Protein AF-M4EUD0-F1 (afdb_monomer)

Mean predicted aligned error: 14.87 Å

Sequence (68 aa):
METMKIASFDRVSELKAFDETKTGVKGLVDAGVSEVPRIFHHSSLKLSNPKPLSSDFTTIFTELNLDL

Secondary structure (DSSP, 8-state):
----------HHHHHHHHHHT--HHHHHHHTT-SS--GGGPPPGGG-S-------THHHHHHHTTS--

Solvent-accessible surface area (backbone atoms only — not comparable to full-atom values): 4770 Å² total; per-residue (Å²): 130,87,75,81,75,80,61,82,80,54,55,65,62,55,49,49,59,51,60,70,64,71,50,63,74,60,45,48,62,76,66,62,63,91,70,84,63,72,78,73,62,75,74,76,89,76,70,82,68,81,71,81,74,73,81,56,73,62,53,60,65,56,67,75,70,74,81,129

Radius of gyration: 19.3 Å; Cα contacts (8 Å, |Δi|>4): 9; chains: 1; bounding 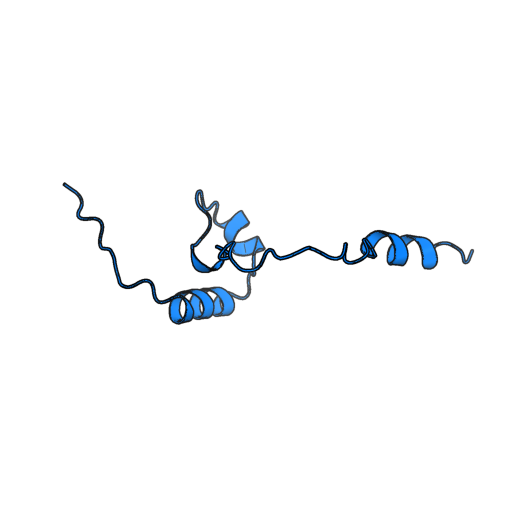box: 28×32×68 Å

Foldseek 3Di:
DDPPPVPPDDLVVVVVVQVVVVCPPVVCVVVVDPDDPPNPDDDPPPPPDDPPPDPCVVVVVVVVPPDD

Organism: Brassica campestris (NCBI:txid3711)

pLDDT: mean 72.98, std 17.71, range [37.97, 95.38]

Structure (mmCIF, N/CA/C/O backbone):
data_AF-M4EUD0-F1
#
_entry.id   AF-M4EUD0-F1
#
loop_
_atom_site.group_PDB
_atom_site.id
_atom_site.type_symbol
_atom_site.label_atom_id
_atom_site.label_alt_id
_atom_site.label_comp_id
_atom_site.label_asym_id
_atom_site.label_entity_id
_atom_site.label_seq_id
_atom_site.pdbx_PDB_ins_code
_atom_site.Cartn_x
_atom_site.Cartn_y
_atom_site.Cartn_z
_atom_site.occupancy
_atom_site.B_iso_or_equiv
_atom_site.auth_seq_id
_atom_site.auth_comp_id
_atom_site.auth_asym_id
_atom_site.auth_atom_id
_atom_site.pdbx_PDB_model_num
ATOM 1 N N . MET A 1 1 ? -5.996 -0.877 -26.222 1.00 37.97 1 MET A N 1
ATOM 2 C CA . MET A 1 1 ? -5.105 -1.813 -25.509 1.00 37.97 1 MET A CA 1
ATOM 3 C C . MET A 1 1 ? -4.339 -0.973 -24.511 1.00 37.97 1 MET A C 1
ATOM 5 O O . MET A 1 1 ? -3.544 -0.148 -24.940 1.00 37.97 1 MET A O 1
ATOM 9 N N . GLU A 1 2 ? -4.683 -1.053 -23.226 1.00 46.97 2 GLU A N 1
ATOM 10 C CA . GLU A 1 2 ? -3.988 -0.267 -22.206 1.00 46.97 2 GLU A CA 1
ATOM 11 C C . GLU A 1 2 ? -2.539 -0.739 -22.125 1.00 46.97 2 GLU A C 1
ATOM 13 O O . GLU A 1 2 ? -2.245 -1.901 -21.849 1.00 46.97 2 GLU A O 1
ATOM 18 N N . THR A 1 3 ? -1.624 0.159 -22.470 1.00 44.31 3 THR A N 1
ATOM 19 C CA . THR A 1 3 ? -0.192 -0.080 -22.400 1.00 44.31 3 THR A CA 1
ATOM 20 C C . THR A 1 3 ? 0.173 -0.237 -20.932 1.00 44.31 3 THR A C 1
ATOM 22 O O . THR A 1 3 ? 0.109 0.742 -20.187 1.00 44.31 3 THR A O 1
ATOM 25 N N . MET A 1 4 ? 0.559 -1.447 -20.511 1.00 56.34 4 MET A N 1
ATOM 26 C CA . MET A 1 4 ? 1.268 -1.656 -19.250 1.00 56.34 4 MET A CA 1
ATOM 27 C C . MET A 1 4 ? 2.525 -0.793 -19.296 1.00 56.34 4 MET A C 1
ATOM 29 O O . MET A 1 4 ? 3.559 -1.182 -19.838 1.00 56.34 4 MET A O 1
ATOM 33 N N . LYS A 1 5 ? 2.409 0.424 -18.766 1.00 53.91 5 LYS A N 1
ATOM 34 C CA . LYS A 1 5 ? 3.532 1.284 -18.456 1.00 53.91 5 LYS A CA 1
ATOM 35 C C . LYS A 1 5 ? 4.325 0.498 -17.426 1.00 53.91 5 LYS A C 1
ATOM 37 O O . LYS A 1 5 ? 4.021 0.535 -16.237 1.00 53.91 5 LYS A O 1
ATOM 42 N N . ILE A 1 6 ? 5.339 -0.228 -17.884 1.00 60.66 6 ILE A N 1
ATOM 43 C CA . ILE A 1 6 ? 6.455 -0.644 -17.043 1.00 60.66 6 ILE A CA 1
ATOM 44 C C . ILE A 1 6 ? 7.194 0.663 -16.748 1.00 60.66 6 ILE A C 1
ATOM 46 O O . ILE A 1 6 ? 8.241 0.966 -17.311 1.00 60.66 6 ILE A O 1
ATOM 50 N N . ALA A 1 7 ? 6.554 1.524 -15.952 1.00 61.78 7 ALA A N 1
ATOM 51 C CA . ALA A 1 7 ? 7.223 2.621 -15.302 1.00 61.78 7 ALA A CA 1
ATOM 52 C C . ALA A 1 7 ? 8.345 1.951 -14.524 1.00 61.78 7 ALA A C 1
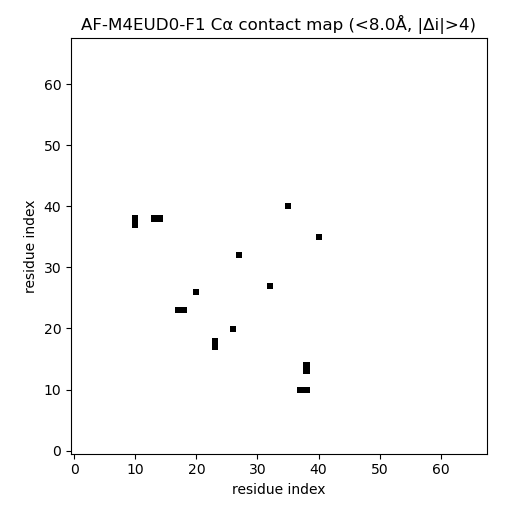ATOM 54 O O . ALA A 1 7 ? 8.103 0.966 -13.823 1.00 61.78 7 ALA A O 1
ATOM 55 N N . SER A 1 8 ? 9.569 2.424 -14.723 1.00 69.50 8 SER A N 1
ATOM 56 C CA . SER A 1 8 ? 10.706 2.019 -13.911 1.00 69.50 8 SER A CA 1
ATOM 57 C C . SER A 1 8 ? 10.278 2.055 -12.443 1.00 69.50 8 SER A C 1
ATOM 59 O O . SER A 1 8 ? 9.994 3.129 -11.914 1.00 69.50 8 SER A O 1
ATOM 61 N N . PHE A 1 9 ? 10.135 0.878 -11.833 1.00 77.12 9 PHE A N 1
ATOM 62 C CA . PHE A 1 9 ? 9.696 0.745 -10.451 1.00 77.12 9 PHE A CA 1
ATOM 63 C C . PHE A 1 9 ? 10.835 1.222 -9.555 1.00 77.12 9 PHE A C 1
ATOM 65 O O . PHE A 1 9 ? 11.808 0.497 -9.339 1.00 77.12 9 PHE A O 1
ATOM 72 N N . ASP A 1 10 ? 10.736 2.461 -9.079 1.00 88.19 10 ASP A N 1
ATOM 73 C CA . ASP A 1 10 ? 11.680 3.006 -8.116 1.00 88.19 10 ASP A CA 1
ATOM 74 C C . ASP A 1 10 ? 11.176 2.738 -6.700 1.00 88.19 10 ASP A C 1
ATOM 76 O O . ASP A 1 10 ? 10.437 3.521 -6.096 1.00 88.19 10 ASP A O 1
ATOM 80 N N . ARG A 1 11 ? 11.623 1.599 -6.166 1.00 88.06 11 ARG A N 1
ATOM 81 C CA . ARG A 1 11 ? 11.302 1.154 -4.810 1.00 88.06 11 ARG A CA 1
ATOM 82 C C . ARG A 1 11 ? 11.592 2.231 -3.759 1.00 88.06 11 ARG A C 1
ATOM 84 O O . ARG A 1 11 ? 10.896 2.274 -2.749 1.00 88.06 11 ARG A O 1
ATOM 91 N N . VAL A 1 12 ? 12.624 3.059 -3.957 1.00 90.38 12 VAL A N 1
ATOM 92 C CA . VAL A 1 12 ? 13.040 4.068 -2.971 1.00 90.38 12 VAL A CA 1
ATOM 93 C C . VAL A 1 12 ? 12.011 5.188 -2.887 1.00 90.38 12 VAL A C 1
ATOM 95 O O . VAL A 1 12 ? 11.582 5.535 -1.787 1.00 90.38 12 VAL A O 1
ATOM 98 N N . SER A 1 13 ? 11.577 5.711 -4.033 1.00 90.44 13 SER A N 1
ATOM 99 C CA . SER A 1 13 ? 10.562 6.764 -4.090 1.00 90.44 13 SER A CA 1
ATOM 100 C C . SER A 1 13 ? 9.222 6.309 -3.509 1.00 90.44 13 SER A C 1
ATOM 102 O O . SER A 1 13 ? 8.625 7.031 -2.712 1.00 90.44 13 SER A O 1
ATOM 104 N N . GLU A 1 14 ? 8.770 5.094 -3.832 1.00 89.06 14 GLU A N 1
ATOM 105 C CA . GLU A 1 14 ? 7.521 4.554 -3.277 1.00 89.06 14 GLU A CA 1
ATOM 106 C C . GLU A 1 14 ? 7.601 4.310 -1.766 1.00 89.06 14 GLU A C 1
ATOM 108 O O . GLU A 1 14 ? 6.664 4.625 -1.035 1.00 89.06 14 GLU A O 1
ATOM 113 N N . LEU A 1 15 ? 8.731 3.789 -1.276 1.00 89.88 15 LEU A N 1
ATOM 114 C CA . LEU A 1 15 ? 8.933 3.581 0.156 1.00 89.88 15 LEU A CA 1
ATOM 115 C C . LEU A 1 15 ? 8.952 4.909 0.920 1.00 89.88 15 LEU A C 1
ATOM 117 O O . LEU A 1 15 ? 8.395 4.992 2.011 1.00 89.88 15 LEU A O 1
ATOM 121 N N . LYS A 1 16 ? 9.568 5.946 0.343 1.00 92.81 16 LYS A N 1
ATOM 122 C CA . LYS A 1 16 ? 9.591 7.287 0.928 1.00 92.81 16 LYS A CA 1
ATOM 123 C C . LYS A 1 16 ? 8.184 7.877 1.012 1.00 92.81 16 LYS A C 1
ATOM 125 O O . LYS A 1 16 ? 7.779 8.297 2.089 1.00 92.81 16 LYS A O 1
ATOM 130 N N . ALA A 1 17 ? 7.429 7.841 -0.087 1.00 91.00 17 ALA A N 1
ATOM 131 C CA . ALA A 1 17 ? 6.046 8.312 -0.110 1.00 91.00 17 ALA A CA 1
ATOM 132 C C . ALA A 1 17 ? 5.173 7.558 0.908 1.00 91.00 17 ALA A C 1
ATOM 134 O O . ALA A 1 17 ? 4.335 8.158 1.574 1.00 91.00 17 ALA A O 1
ATOM 135 N N . PHE A 1 18 ? 5.404 6.251 1.074 1.00 91.12 18 PHE A N 1
ATOM 136 C CA . PHE A 1 18 ? 4.721 5.455 2.086 1.00 91.12 18 PHE A CA 1
ATOM 137 C C . PHE A 1 18 ? 5.097 5.868 3.517 1.00 91.12 18 PHE A C 1
ATOM 139 O O . PHE A 1 18 ? 4.205 6.060 4.339 1.00 91.12 18 PHE A O 1
ATOM 146 N N . ASP A 1 19 ? 6.382 6.047 3.837 1.00 92.56 19 ASP A N 1
ATOM 147 C CA . ASP A 1 19 ? 6.806 6.478 5.179 1.00 92.56 19 ASP A CA 1
ATOM 148 C C . ASP A 1 19 ? 6.296 7.886 5.533 1.00 92.56 19 ASP A C 1
ATOM 150 O O . ASP A 1 19 ? 5.940 8.158 6.681 1.00 92.56 19 A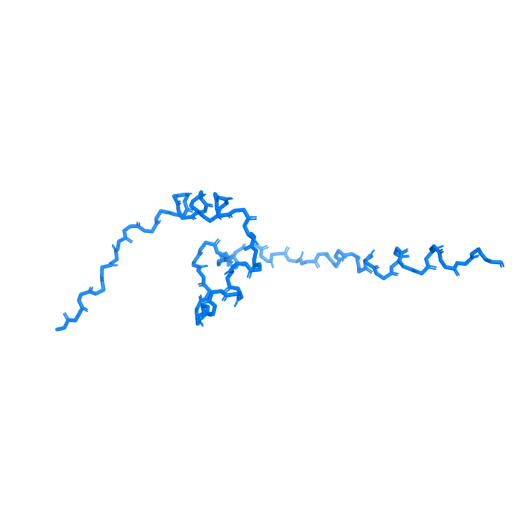SP A O 1
ATOM 154 N N . GLU A 1 20 ? 6.191 8.772 4.541 1.00 95.38 20 GLU A N 1
ATOM 155 C CA . GLU A 1 20 ? 5.630 10.118 4.695 1.00 95.38 20 GLU A CA 1
ATOM 156 C C . GLU A 1 20 ? 4.146 10.111 5.081 1.00 95.38 20 GLU A C 1
ATOM 158 O O . GLU A 1 20 ? 3.699 11.044 5.746 1.00 95.38 20 GLU A O 1
ATOM 163 N N . THR A 1 21 ? 3.393 9.049 4.762 1.00 93.25 21 THR A N 1
ATOM 164 C CA . THR A 1 21 ? 1.998 8.921 5.224 1.00 93.25 21 THR A CA 1
ATOM 165 C C . THR A 1 21 ? 1.894 8.838 6.744 1.00 93.25 21 THR A C 1
ATOM 167 O O . THR A 1 21 ? 0.864 9.196 7.307 1.00 93.25 21 THR A O 1
ATOM 170 N N . LYS A 1 22 ? 2.941 8.340 7.422 1.00 94.50 22 LYS A N 1
ATOM 171 C CA . LYS A 1 22 ? 2.978 8.081 8.873 1.00 94.50 22 LYS A CA 1
ATOM 172 C C . LYS A 1 22 ? 1.814 7.229 9.405 1.00 94.50 22 LYS A C 1
ATOM 174 O O . LYS A 1 22 ? 1.649 7.107 10.614 1.00 94.50 22 LYS A O 1
ATOM 179 N N . THR A 1 23 ? 1.046 6.577 8.530 1.00 93.62 23 THR A N 1
ATOM 180 C CA . THR A 1 23 ? -0.055 5.676 8.905 1.00 93.62 23 THR A CA 1
ATOM 181 C C . THR A 1 23 ? 0.405 4.234 9.094 1.00 93.62 23 THR A C 1
ATOM 183 O O . THR A 1 23 ? -0.338 3.404 9.621 1.00 93.62 23 THR A O 1
ATOM 186 N N . GLY A 1 24 ? 1.614 3.910 8.626 1.00 89.25 24 GLY A N 1
ATOM 187 C CA . GLY A 1 24 ? 2.120 2.542 8.592 1.00 89.25 24 GLY A CA 1
ATOM 188 C C . GLY A 1 24 ? 1.189 1.605 7.816 1.00 89.25 24 GLY A C 1
ATOM 189 O O . GL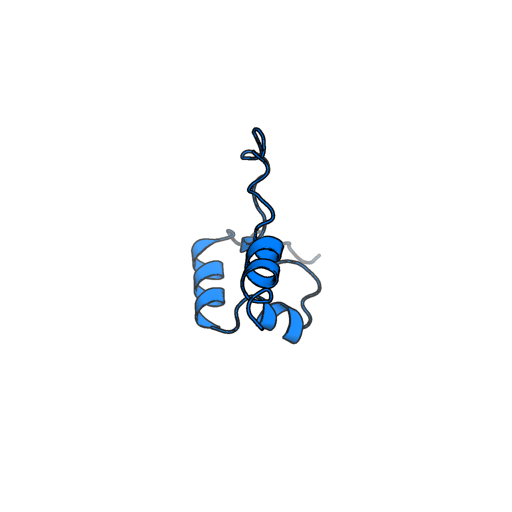Y A 1 24 ? 0.432 2.029 6.941 1.00 89.25 24 GLY A O 1
ATOM 190 N N . VAL A 1 25 ? 1.226 0.311 8.151 1.00 89.81 25 VAL A N 1
ATOM 191 C CA . VAL A 1 25 ? 0.431 -0.721 7.456 1.00 89.81 25 VAL A CA 1
ATOM 192 C C . VAL A 1 25 ? -1.079 -0.538 7.666 1.00 89.81 25 VAL A C 1
ATOM 194 O O . VAL A 1 25 ? -1.860 -0.887 6.784 1.00 89.81 25 VAL A O 1
ATOM 197 N N . LYS A 1 26 ? -1.504 0.095 8.773 1.00 92.75 26 LYS A N 1
ATOM 198 C CA . LYS A 1 26 ? -2.918 0.429 9.019 1.00 92.75 26 LYS A CA 1
ATOM 199 C C . LYS A 1 26 ? -3.503 1.278 7.885 1.00 92.75 26 LYS A C 1
ATOM 201 O O . LYS A 1 26 ? -4.634 1.040 7.483 1.00 92.75 26 LYS A O 1
ATOM 206 N N . GLY A 1 27 ? -2.712 2.193 7.318 1.00 92.38 27 GLY A N 1
ATOM 207 C CA . GLY A 1 27 ? -3.147 3.027 6.196 1.00 92.38 27 GLY A CA 1
ATOM 208 C C . GLY A 1 27 ? -3.484 2.239 4.930 1.00 92.38 27 GLY A C 1
ATOM 209 O O . GLY A 1 27 ? -4.396 2.630 4.212 1.00 92.38 27 GLY A O 1
ATOM 210 N N . LEU A 1 28 ? -2.818 1.103 4.673 1.00 91.56 28 LEU A N 1
ATOM 211 C CA . LEU A 1 28 ? -3.191 0.230 3.551 1.00 91.56 28 LEU A CA 1
ATOM 212 C C . LEU A 1 28 ? -4.548 -0.437 3.788 1.00 91.56 28 LEU A C 1
ATOM 214 O O . LEU A 1 28 ? -5.356 -0.531 2.867 1.00 91.56 28 LEU A O 1
ATOM 218 N N . VAL A 1 29 ? -4.788 -0.887 5.022 1.00 92.06 29 VAL A N 1
ATOM 219 C CA . VAL A 1 29 ? -6.037 -1.554 5.412 1.00 92.06 29 VAL A CA 1
ATOM 220 C C . VAL A 1 29 ? -7.203 -0.572 5.349 1.00 92.06 29 VAL A C 1
ATOM 222 O O . VAL A 1 29 ? -8.211 -0.867 4.715 1.00 92.06 29 VAL A O 1
ATOM 225 N N . ASP A 1 30 ? -7.043 0.612 5.943 1.00 94.25 30 ASP A N 1
ATOM 226 C CA . ASP A 1 30 ? -8.064 1.662 5.936 1.00 94.25 30 ASP A CA 1
ATOM 227 C C . ASP A 1 30 ? -8.381 2.144 4.507 1.00 94.25 30 ASP A C 1
ATOM 229 O O . ASP A 1 30 ? -9.531 2.453 4.201 1.00 94.25 30 ASP A O 1
ATOM 233 N N . ALA A 1 31 ? -7.375 2.188 3.622 1.00 92.06 31 ALA A N 1
ATOM 234 C CA . ALA A 1 31 ? -7.543 2.566 2.218 1.00 92.06 31 ALA A CA 1
ATOM 235 C C . ALA A 1 31 ? -8.213 1.479 1.358 1.00 92.06 31 ALA A C 1
ATOM 237 O O . ALA A 1 31 ? -8.564 1.750 0.210 1.00 92.06 31 ALA A O 1
ATOM 238 N N . GLY A 1 32 ? -8.381 0.258 1.880 1.00 93.69 32 GLY A N 1
ATOM 239 C CA . GLY A 1 32 ? -9.030 -0.837 1.162 1.00 93.69 32 GLY A CA 1
ATOM 240 C C . GLY A 1 32 ? -8.268 -1.288 -0.086 1.00 93.69 32 GLY A C 1
ATOM 241 O O . GLY A 1 32 ? -8.890 -1.610 -1.098 1.00 93.69 32 GLY A O 1
ATOM 242 N N . VAL A 1 33 ? -6.928 -1.282 -0.048 1.00 89.31 33 VAL A N 1
ATOM 243 C CA . VAL A 1 33 ? -6.120 -1.733 -1.192 1.00 89.31 33 VAL A CA 1
ATOM 244 C C . VAL A 1 33 ? -6.404 -3.207 -1.507 1.00 89.31 33 VAL A C 1
ATOM 246 O O . VAL A 1 33 ? -6.424 -4.048 -0.611 1.00 89.31 33 VAL A O 1
ATOM 249 N N . SER A 1 34 ? -6.622 -3.532 -2.784 1.00 93.25 34 SER A N 1
ATOM 250 C CA . SER A 1 34 ? -6.882 -4.914 -3.221 1.00 93.25 34 SER A CA 1
ATOM 251 C C . SER A 1 34 ? -5.605 -5.732 -3.408 1.00 93.25 34 SER A C 1
ATOM 253 O O . SER A 1 34 ? -5.633 -6.951 -3.294 1.00 93.25 34 SER A O 1
ATOM 255 N N . GLU A 1 35 ? -4.491 -5.060 -3.700 1.00 89.19 35 GLU A N 1
ATOM 256 C CA . GLU A 1 35 ? -3.203 -5.670 -4.021 1.00 89.19 35 GLU A CA 1
ATOM 257 C C . GLU A 1 35 ? -2.101 -5.090 -3.134 1.00 89.19 35 GLU A C 1
ATOM 259 O O . GLU A 1 35 ? -2.085 -3.895 -2.826 1.00 89.19 35 GLU A O 1
ATOM 264 N N . VAL A 1 36 ? -1.149 -5.939 -2.748 1.00 86.75 36 VAL A N 1
ATOM 265 C CA . VAL A 1 36 ? -0.012 -5.534 -1.918 1.00 86.75 36 VAL A CA 1
ATOM 266 C C . VAL A 1 36 ? 0.977 -4.718 -2.763 1.00 86.75 36 VAL A C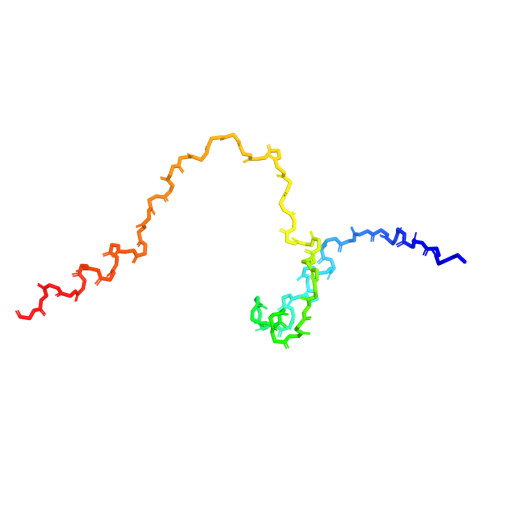 1
ATOM 268 O O . VAL A 1 36 ? 1.422 -5.191 -3.813 1.00 86.75 36 VAL A O 1
ATOM 271 N N . PRO A 1 37 ? 1.383 -3.508 -2.330 1.00 87.00 37 PRO A N 1
ATOM 272 C CA . PRO A 1 37 ? 2.397 -2.743 -3.042 1.00 87.00 37 PRO A CA 1
ATOM 273 C C . PRO A 1 37 ? 3.723 -3.497 -3.148 1.00 87.00 37 PRO A C 1
ATOM 275 O O . PRO A 1 37 ? 4.221 -4.080 -2.182 1.00 87.00 37 PRO A O 1
ATOM 278 N N . ARG A 1 38 ? 4.354 -3.414 -4.322 1.00 86.44 38 ARG A N 1
ATOM 279 C CA . ARG A 1 38 ? 5.587 -4.151 -4.648 1.00 86.44 38 ARG A CA 1
ATOM 280 C C . ARG A 1 38 ? 6.756 -3.838 -3.708 1.00 86.44 38 ARG A C 1
ATOM 282 O O . ARG A 1 38 ? 7.663 -4.656 -3.583 1.00 86.44 38 ARG A O 1
ATOM 289 N N . ILE A 1 39 ? 6.739 -2.697 -3.011 1.00 87.94 39 ILE A N 1
ATOM 290 C CA . ILE A 1 39 ? 7.738 -2.346 -1.987 1.00 87.94 39 ILE A CA 1
ATOM 291 C C . ILE A 1 39 ? 7.797 -3.359 -0.828 1.00 87.94 39 ILE A C 1
ATOM 293 O O . ILE A 1 39 ? 8.861 -3.505 -0.214 1.00 87.94 39 ILE A O 1
ATOM 297 N N . PHE A 1 40 ? 6.697 -4.082 -0.576 1.00 87.62 40 PHE A N 1
ATOM 298 C CA . PHE A 1 40 ? 6.580 -5.134 0.440 1.00 87.62 40 PHE A CA 1
ATOM 299 C C . PHE A 1 40 ? 6.927 -6.533 -0.079 1.00 87.62 40 PHE A C 1
ATOM 301 O O . PHE A 1 40 ? 6.993 -7.477 0.706 1.00 87.62 40 PHE A O 1
ATOM 308 N N . HIS A 1 41 ? 7.173 -6.699 -1.381 1.00 86.75 41 HIS A N 1
ATOM 309 C CA . HIS A 1 41 ? 7.563 -7.996 -1.924 1.00 86.75 41 HIS A CA 1
ATOM 310 C C . HIS A 1 41 ? 9.009 -8.301 -1.520 1.00 86.75 41 HIS A C 1
ATOM 312 O O . HIS A 1 41 ? 9.944 -7.599 -1.913 1.00 86.75 41 HIS A O 1
ATOM 318 N N . HIS A 1 42 ? 9.204 -9.358 -0.734 1.00 80.00 42 HIS A N 1
ATOM 319 C CA . HIS A 1 42 ? 10.534 -9.855 -0.401 1.00 80.00 42 HIS A CA 1
ATOM 320 C C . HIS A 1 42 ? 11.029 -10.798 -1.503 1.00 80.00 42 HIS A C 1
ATOM 322 O O . HIS A 1 42 ? 10.301 -11.699 -1.923 1.00 80.00 42 HIS A O 1
ATOM 328 N N . SER A 1 43 ? 12.265 -10.623 -1.980 1.00 71.12 43 SER A N 1
ATOM 329 C CA . SER 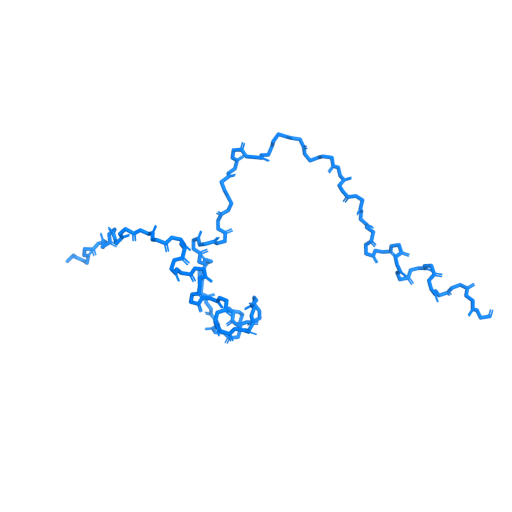A 1 43 ? 12.863 -11.585 -2.906 1.00 71.12 43 SER A CA 1
ATOM 330 C C . SER A 1 43 ? 13.196 -12.878 -2.154 1.00 71.12 43 SER A C 1
ATOM 332 O O . SER A 1 43 ? 13.918 -12.876 -1.160 1.00 71.12 43 SER A O 1
ATOM 334 N N . SER A 1 44 ? 12.676 -14.012 -2.630 1.00 61.41 44 SER A N 1
ATOM 335 C CA . SER A 1 44 ? 12.797 -15.321 -1.963 1.00 61.41 44 SER A CA 1
ATOM 336 C C . SER A 1 44 ? 14.230 -15.873 -1.873 1.00 61.41 44 SER A C 1
ATOM 338 O O . SER A 1 44 ? 14.459 -16.885 -1.215 1.00 61.41 44 SER A O 1
ATOM 340 N N . LEU A 1 45 ? 15.219 -15.200 -2.472 1.00 57.91 45 LEU A N 1
ATOM 341 C CA . LEU A 1 45 ? 16.630 -15.607 -2.492 1.00 57.91 45 LEU A CA 1
ATOM 342 C C . LEU A 1 45 ? 17.327 -15.540 -1.115 1.00 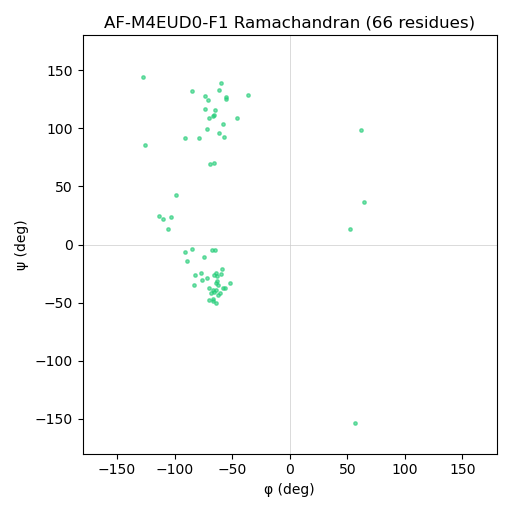57.91 45 LEU A C 1
ATOM 344 O O . LEU A 1 45 ? 18.481 -15.942 -0.995 1.00 57.91 45 LEU A O 1
ATOM 348 N N . LYS A 1 46 ? 16.648 -15.045 -0.072 1.00 56.00 46 LYS A N 1
ATOM 349 C CA . LYS A 1 46 ? 17.159 -14.920 1.306 1.00 56.00 46 LYS A CA 1
ATOM 350 C C . LYS A 1 46 ? 16.493 -15.878 2.308 1.00 56.00 46 LYS A C 1
ATOM 352 O O . LYS A 1 46 ? 16.555 -15.638 3.507 1.00 56.00 46 LYS A O 1
ATOM 357 N N . LEU A 1 47 ? 15.897 -16.981 1.848 1.00 55.09 47 LEU A N 1
ATOM 358 C CA . LEU A 1 47 ? 15.357 -18.044 2.714 1.00 55.09 47 LEU A CA 1
ATOM 359 C C . LEU A 1 47 ? 16.316 -19.242 2.863 1.00 55.09 47 LEU A C 1
ATOM 361 O O . LEU A 1 47 ? 15.895 -20.396 2.847 1.00 55.09 47 LEU A O 1
ATOM 365 N N . SER A 1 48 ? 17.620 -19.007 3.035 1.00 55.00 48 SER A N 1
ATOM 366 C CA . SER A 1 48 ? 18.522 -20.059 3.519 1.00 55.00 48 SER A CA 1
ATOM 367 C C . SER A 1 48 ? 18.356 -20.200 5.038 1.00 55.00 48 SER A C 1
ATOM 369 O O . SER A 1 48 ? 19.015 -19.503 5.804 1.00 55.00 48 SER A O 1
ATOM 371 N N . ASN A 1 49 ? 17.454 -21.104 5.430 1.00 58.91 49 ASN A N 1
ATOM 372 C CA . ASN A 1 49 ? 17.210 -21.617 6.782 1.00 58.91 49 ASN A CA 1
ATOM 373 C C . ASN A 1 49 ? 16.754 -20.578 7.835 1.00 58.91 49 ASN A C 1
ATOM 375 O O . ASN A 1 49 ? 17.595 -19.921 8.455 1.00 58.91 49 ASN A O 1
ATOM 379 N N . PRO A 1 50 ? 15.446 -20.456 8.139 1.00 58.09 50 PRO A N 1
ATOM 380 C CA . PRO A 1 50 ? 15.043 -19.760 9.348 1.00 58.09 50 PRO A CA 1
ATOM 381 C C . PRO A 1 50 ? 15.510 -20.592 10.548 1.00 58.09 50 PRO A C 1
ATOM 383 O O . PRO A 1 50 ? 14.975 -21.662 10.830 1.00 58.09 50 PRO A O 1
ATOM 386 N N . LYS A 1 51 ? 16.495 -20.089 11.301 1.00 54.28 51 LYS A N 1
ATOM 387 C CA . LYS A 1 51 ? 16.518 -20.389 12.735 1.00 54.28 51 LYS A CA 1
ATOM 388 C C . LYS A 1 51 ? 15.145 -19.937 13.244 1.00 54.28 51 LYS A C 1
ATOM 390 O O . LYS A 1 51 ? 14.801 -18.790 12.953 1.00 54.28 51 LYS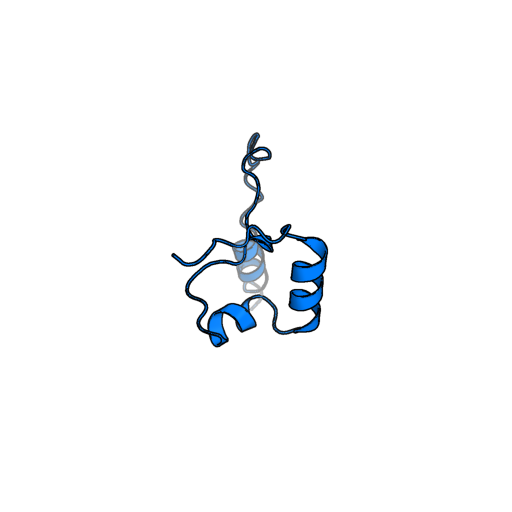 A O 1
ATOM 395 N N . PRO A 1 52 ? 14.340 -20.784 13.909 1.00 55.47 52 PRO A N 1
ATOM 396 C CA . PRO A 1 52 ? 13.108 -20.312 14.518 1.00 55.47 52 PRO A CA 1
ATOM 397 C C . PRO A 1 52 ? 13.516 -19.213 15.498 1.00 55.47 52 PRO A C 1
ATOM 399 O O . PRO A 1 52 ? 14.136 -19.485 16.526 1.00 55.47 52 PRO A O 1
ATOM 402 N N . LEU A 1 53 ? 13.298 -17.955 15.111 1.00 54.16 53 LEU A N 1
ATOM 403 C CA . LEU A 1 53 ? 13.454 -16.843 16.024 1.00 54.16 53 LEU A CA 1
ATOM 404 C C . LEU A 1 53 ? 12.291 -17.000 16.990 1.00 54.16 53 LEU A C 1
ATOM 406 O O . LEU A 1 53 ? 11.133 -16.916 16.585 1.00 54.16 53 LEU A O 1
ATOM 410 N N . SER A 1 54 ? 12.667 -17.384 18.206 1.00 57.78 54 SER A N 1
ATOM 411 C CA . SER A 1 54 ? 11.809 -17.729 19.326 1.00 57.78 54 SER A CA 1
ATOM 412 C C . SER A 1 54 ? 10.561 -16.858 19.368 1.00 57.78 54 SER A C 1
ATOM 414 O O . SER A 1 54 ? 10.618 -15.631 19.270 1.00 57.78 54 SER A O 1
ATOM 416 N N . SER A 1 55 ? 9.426 -17.536 19.462 1.00 51.94 55 SER A N 1
ATOM 417 C CA . SER A 1 55 ? 8.092 -16.986 19.637 1.00 51.94 55 SER A CA 1
ATOM 418 C C . SER A 1 55 ? 7.964 -16.309 21.006 1.00 51.94 55 SER A C 1
ATOM 420 O O . SER A 1 55 ? 7.259 -16.807 21.877 1.00 51.94 55 SER A O 1
ATOM 422 N N . ASP A 1 56 ? 8.631 -15.174 21.205 1.00 57.81 56 ASP A N 1
ATOM 423 C CA . ASP A 1 56 ? 8.724 -14.534 22.523 1.00 57.81 56 ASP A CA 1
ATOM 424 C C . ASP A 1 56 ? 7.805 -13.312 22.670 1.00 57.81 56 ASP A C 1
ATOM 426 O O . ASP A 1 56 ? 8.035 -12.471 23.528 1.00 57.81 56 ASP A O 1
ATOM 430 N N . PHE A 1 57 ? 6.720 -13.197 21.893 1.00 57.34 57 PHE A N 1
ATOM 431 C CA . PHE A 1 57 ? 5.608 -12.340 22.341 1.00 57.34 57 PHE A CA 1
ATOM 432 C C . PHE A 1 57 ? 4.788 -13.033 23.433 1.00 57.34 57 PHE A C 1
ATOM 434 O O . PHE A 1 57 ? 4.277 -12.365 24.324 1.00 57.34 57 PHE A O 1
ATOM 441 N N . THR A 1 58 ? 4.699 -14.367 23.414 1.00 53.62 58 THR A N 1
ATOM 442 C CA . THR A 1 58 ? 3.995 -15.135 24.451 1.00 53.62 58 THR A CA 1
ATOM 443 C C . THR A 1 58 ? 4.745 -15.097 25.784 1.00 53.62 58 THR A C 1
ATOM 445 O O . THR A 1 58 ? 4.104 -14.945 26.818 1.00 53.62 58 THR A O 1
ATOM 448 N N . THR A 1 59 ? 6.083 -15.125 25.7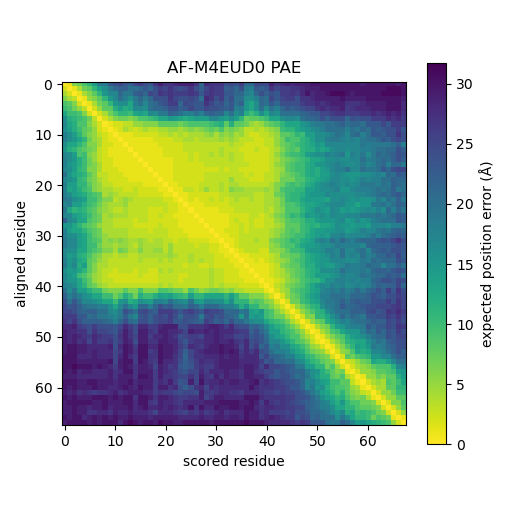57 1.00 53.28 59 THR A N 1
ATOM 449 C CA . THR A 1 59 ? 6.942 -15.085 26.955 1.00 53.28 59 THR A CA 1
ATOM 450 C C . THR A 1 59 ? 6.737 -13.806 27.778 1.00 53.28 59 THR A C 1
ATOM 452 O O . THR A 1 59 ? 6.601 -13.877 28.998 1.00 53.28 59 THR A O 1
ATOM 455 N N . ILE A 1 60 ? 6.605 -12.645 27.119 1.00 57.97 60 ILE A N 1
ATOM 456 C CA . ILE A 1 60 ? 6.469 -11.339 27.794 1.00 57.97 60 ILE A CA 1
ATOM 457 C C . ILE A 1 60 ? 5.142 -11.233 28.567 1.00 57.97 60 ILE A C 1
ATOM 459 O O . ILE A 1 60 ? 5.110 -10.693 29.671 1.00 57.97 60 ILE A O 1
ATOM 463 N N . PHE A 1 61 ? 4.036 -11.754 28.020 1.00 57.25 61 PHE A N 1
ATOM 464 C CA . PHE A 1 61 ? 2.728 -11.667 28.686 1.00 57.25 61 PHE A CA 1
ATOM 465 C C . PHE A 1 61 ? 2.561 -12.671 29.831 1.00 57.25 61 PHE A C 1
ATOM 467 O O . PHE A 1 61 ? 1.759 -12.428 30.732 1.00 57.25 61 PHE A O 1
ATOM 474 N N . THR A 1 62 ? 3.286 -13.791 29.820 1.00 53.38 62 THR A N 1
ATOM 475 C CA . THR A 1 62 ? 3.207 -14.783 30.902 1.00 53.38 62 THR A CA 1
ATOM 476 C C . THR A 1 62 ? 4.088 -14.436 32.099 1.00 53.38 62 THR A C 1
ATOM 478 O O . THR A 1 62 ? 3.663 -14.680 33.223 1.00 53.38 62 THR A O 1
ATOM 481 N N . GLU A 1 63 ? 5.268 -13.835 31.898 1.00 56.56 63 GLU A N 1
ATOM 482 C CA . GLU A 1 63 ? 6.183 -13.511 33.010 1.00 56.56 63 GLU A CA 1
ATOM 483 C C . GLU A 1 63 ? 5.697 -12.360 33.902 1.00 56.56 63 GLU A C 1
ATOM 485 O O . GLU A 1 63 ? 5.978 -12.357 35.093 1.00 56.56 63 GLU A O 1
ATOM 490 N N . LEU A 1 64 ? 4.930 -11.406 33.371 1.00 56.81 64 LEU A N 1
ATOM 491 C CA . LEU A 1 64 ? 4.443 -10.258 34.151 1.00 56.81 64 LEU A CA 1
ATOM 492 C C . LEU A 1 64 ? 3.146 -10.535 34.936 1.00 56.81 64 LEU A C 1
ATOM 494 O O . LEU A 1 64 ? 2.679 -9.664 35.661 1.00 56.81 64 LEU A O 1
ATOM 498 N N . ASN A 1 65 ? 2.551 -11.724 34.785 1.00 59.09 65 ASN A N 1
ATOM 499 C CA . ASN A 1 65 ? 1.282 -12.103 35.421 1.00 59.09 65 ASN A CA 1
ATOM 500 C C . ASN A 1 65 ? 1.451 -13.087 36.593 1.00 59.09 65 ASN A C 1
ATOM 502 O O . ASN A 1 65 ? 0.464 -13.675 37.035 1.00 59.09 65 ASN A O 1
ATOM 506 N N . LEU A 1 66 ? 2.677 -13.285 37.090 1.00 56.25 66 LEU A N 1
ATOM 507 C CA . LEU A 1 66 ? 2.959 -14.212 38.192 1.00 56.25 66 LEU A CA 1
ATOM 508 C C . LEU A 1 66 ? 3.429 -13.533 39.485 1.00 56.25 66 LEU A C 1
ATOM 510 O O . LEU A 1 66 ? 4.064 -14.184 40.304 1.00 56.25 66 LEU A O 1
ATOM 514 N N . ASP A 1 67 ? 3.071 -12.265 39.681 1.00 55.44 67 ASP A N 1
ATOM 515 C CA . ASP A 1 67 ? 3.185 -11.578 40.969 1.00 55.44 67 ASP A CA 1
ATOM 516 C C . ASP A 1 67 ? 1.818 -10.975 41.349 1.00 55.44 67 ASP A C 1
ATOM 518 O O . ASP A 1 67 ? 1.524 -9.810 41.068 1.00 55.44 67 ASP A O 1
ATOM 522 N N . LEU A 1 68 ? 0.971 -11.800 41.978 1.00 49.62 68 LEU A N 1
ATOM 523 C CA . LEU A 1 68 ? -0.083 -11.360 42.898 1.00 49.62 68 LEU A CA 1
ATOM 524 C C . LEU A 1 68 ? 0.084 -12.091 44.232 1.00 49.62 68 LEU A C 1
ATOM 526 O O . LEU A 1 68 ? 0.226 -13.335 44.194 1.00 49.62 68 LEU A O 1
#